Protein AF-A0A971V182-F1 (afdb_monomer_lite)

Secondary structure (DSSP, 8-state):
------S-SS--TT--SPP----HHHH----------GGGEESSSEE---GGGTTTT--SS-S----EE---TTPPPP-SSPPP---

Structure (mmCIF, N/CA/C/O backbone):
data_AF-A0A971V182-F1
#
_entry.id   AF-A0A971V182-F1
#
loop_
_atom_site.group_PDB
_atom_site.id
_atom_site.type_symbol
_atom_site.label_atom_id
_atom_site.label_alt_id
_atom_site.label_comp_id
_atom_site.label_asym_id
_atom_site.label_entity_id
_atom_site.label_seq_id
_atom_site.pdbx_PDB_ins_code
_atom_site.Cartn_x
_atom_site.Cartn_y
_atom_site.Cartn_z
_atom_site.occupancy
_atom_site.B_iso_or_equiv
_atom_site.auth_seq_id
_atom_site.auth_comp_id
_atom_site.auth_asym_id
_atom_site.auth_atom_id
_atom_site.pdbx_PDB_model_num
ATOM 1 N N . MET A 1 1 ? 33.906 -4.289 -25.834 1.00 44.84 1 MET A N 1
ATOM 2 C CA . MET A 1 1 ? 33.139 -4.467 -24.588 1.00 44.84 1 MET A CA 1
ATOM 3 C C . MET A 1 1 ? 31.689 -4.447 -24.988 1.00 44.84 1 MET A C 1
ATOM 5 O O . MET A 1 1 ? 31.270 -3.475 -25.596 1.00 44.84 1 MET A O 1
ATOM 9 N N . GLU A 1 2 ? 30.997 -5.554 -24.778 1.00 50.44 2 GLU A N 1
ATOM 10 C CA . GLU A 1 2 ? 29.569 -5.675 -25.047 1.00 50.44 2 GLU A CA 1
ATOM 11 C C . GLU A 1 2 ? 28.858 -4.690 -24.115 1.00 50.44 2 GLU A C 1
ATOM 13 O O . GLU A 1 2 ? 28.976 -4.808 -22.894 1.00 50.44 2 GLU A O 1
ATOM 18 N N . GLU A 1 3 ? 28.246 -3.639 -24.669 1.00 56.16 3 GLU A N 1
ATOM 19 C CA . GLU A 1 3 ? 27.388 -2.769 -23.869 1.00 56.16 3 GLU A CA 1
ATOM 20 C C . GLU A 1 3 ? 26.335 -3.673 -23.239 1.00 56.16 3 GLU A C 1
ATOM 22 O O . GLU A 1 3 ? 25.610 -4.361 -23.961 1.00 56.16 3 GLU A O 1
ATOM 27 N N . LEU A 1 4 ? 26.290 -3.731 -21.903 1.00 57.53 4 LEU A N 1
ATOM 28 C CA . LEU A 1 4 ? 25.222 -4.427 -21.200 1.00 57.53 4 LEU A CA 1
ATOM 29 C C . LEU A 1 4 ? 23.916 -3.874 -21.757 1.00 57.53 4 LEU A C 1
ATOM 31 O O . LEU A 1 4 ? 23.570 -2.718 -21.508 1.00 57.53 4 LEU A O 1
ATOM 35 N N . ARG A 1 5 ? 23.225 -4.684 -22.559 1.00 63.41 5 ARG A N 1
ATOM 36 C CA . ARG A 1 5 ? 21.960 -4.319 -23.173 1.00 63.41 5 ARG A CA 1
ATOM 37 C C . ARG A 1 5 ? 20.982 -4.122 -22.026 1.00 63.41 5 ARG A C 1
ATOM 39 O O . ARG A 1 5 ? 20.365 -5.071 -21.555 1.00 63.41 5 ARG A O 1
ATOM 46 N N . ASN A 1 6 ? 20.852 -2.885 -21.552 1.00 79.56 6 ASN A N 1
ATOM 47 C CA . ASN A 1 6 ? 19.978 -2.521 -20.439 1.00 79.56 6 ASN A CA 1
ATOM 48 C C . ASN A 1 6 ? 18.510 -2.477 -20.897 1.00 79.56 6 ASN A C 1
ATOM 50 O O . ASN A 1 6 ? 17.723 -1.623 -20.502 1.00 79.56 6 ASN A O 1
ATOM 54 N N . ARG A 1 7 ? 18.152 -3.374 -21.816 1.00 81.00 7 ARG A N 1
ATOM 55 C CA . ARG A 1 7 ? 16.856 -3.501 -22.458 1.00 81.00 7 ARG A CA 1
ATOM 56 C C . ARG A 1 7 ? 16.496 -4.991 -22.465 1.00 81.00 7 ARG A C 1
ATOM 58 O O . ARG A 1 7 ? 17.195 -5.761 -23.122 1.00 81.00 7 ARG A O 1
ATOM 65 N N . PRO A 1 8 ? 15.423 -5.391 -21.764 1.00 83.75 8 PRO A N 1
ATOM 66 C CA . PRO A 1 8 ? 14.946 -6.764 -21.739 1.00 83.75 8 PRO A CA 1
ATOM 67 C C . PRO A 1 8 ? 14.638 -7.276 -23.142 1.00 83.75 8 PRO A C 1
ATOM 69 O O . PRO A 1 8 ? 14.141 -6.526 -23.984 1.00 83.75 8 PRO A O 1
ATOM 72 N N . GLU A 1 9 ? 14.876 -8.566 -23.366 1.00 85.25 9 GLU A N 1
ATOM 73 C CA . GLU A 1 9 ? 14.526 -9.240 -24.622 1.00 85.25 9 GLU A CA 1
ATOM 74 C C . GLU A 1 9 ? 13.010 -9.296 -24.844 1.00 85.25 9 GLU A C 1
ATOM 76 O O . GLU A 1 9 ? 12.543 -9.206 -25.978 1.00 85.25 9 GLU A O 1
ATOM 81 N N . VAL A 1 10 ? 12.239 -9.387 -23.756 1.00 89.31 10 VAL A N 1
ATOM 82 C CA . VAL A 1 10 ? 10.773 -9.383 -23.770 1.00 89.31 10 VAL A CA 1
ATOM 83 C C . VAL A 1 10 ? 10.268 -8.078 -23.169 1.00 89.31 10 VAL A C 1
ATOM 85 O O . VAL A 1 10 ? 10.562 -7.761 -22.015 1.00 89.31 10 VAL A O 1
ATOM 88 N N . ARG A 1 11 ? 9.494 -7.314 -23.946 1.00 86.69 11 ARG A N 1
ATOM 89 C CA . ARG A 1 11 ? 8.922 -6.034 -23.518 1.00 86.69 11 ARG A CA 1
ATOM 90 C C . ARG A 1 11 ? 7.648 -5.702 -24.289 1.00 86.69 11 ARG A C 1
ATOM 92 O O . ARG A 1 11 ? 7.492 -6.132 -25.431 1.00 86.69 11 ARG A O 1
ATOM 99 N N . PHE A 1 12 ? 6.754 -4.925 -23.677 1.00 92.38 12 PHE A N 1
ATOM 100 C CA . PHE A 1 12 ? 5.617 -4.358 -24.402 1.00 92.38 12 PHE A CA 1
ATOM 101 C C . PHE A 1 12 ? 6.100 -3.375 -25.479 1.00 92.38 12 PHE A C 1
ATOM 103 O O . PHE A 1 12 ? 7.138 -2.729 -25.317 1.00 92.38 12 PHE A O 1
ATOM 110 N N . LYS A 1 13 ? 5.367 -3.300 -26.596 1.00 89.25 13 LYS A N 1
ATOM 111 C CA . LYS A 1 13 ? 5.805 -2.598 -27.816 1.00 89.25 13 LYS A CA 1
ATOM 112 C C . LYS A 1 13 ? 5.971 -1.097 -27.596 1.00 89.25 13 LYS A C 1
ATOM 114 O O . LYS A 1 13 ? 6.817 -0.484 -28.225 1.00 89.25 13 LYS A O 1
ATOM 119 N N . GLU A 1 14 ? 5.198 -0.533 -26.682 1.00 93.12 14 GLU A N 1
ATOM 120 C CA . GLU A 1 14 ? 5.207 0.879 -26.318 1.00 93.12 14 GLU A CA 1
ATOM 121 C C . GLU A 1 14 ? 6.433 1.316 -25.493 1.00 93.12 14 GLU A C 1
ATOM 123 O O . GLU A 1 14 ? 6.600 2.507 -25.251 1.00 93.12 14 GLU A O 1
ATOM 128 N N . PHE A 1 15 ? 7.311 0.395 -25.076 1.00 88.69 15 PHE A N 1
ATOM 129 C CA . PHE A 1 15 ? 8.539 0.739 -24.356 1.00 88.69 15 PHE A CA 1
ATOM 130 C C . PHE A 1 15 ? 9.784 0.357 -25.165 1.00 88.69 15 PHE A C 1
ATOM 132 O O . PHE A 1 15 ? 10.266 -0.780 -25.130 1.00 88.69 15 PHE A O 1
ATOM 139 N N . GLU A 1 16 ? 10.347 1.335 -25.866 1.00 84.62 16 GLU A N 1
ATOM 140 C CA . GLU A 1 16 ? 11.532 1.145 -26.713 1.00 84.62 16 GLU A CA 1
ATOM 141 C C . GLU A 1 16 ? 12.841 1.563 -26.025 1.00 84.62 16 GLU A C 1
ATOM 143 O O . GLU A 1 16 ? 13.911 1.067 -26.380 1.00 84.62 16 GLU A O 1
ATOM 148 N N . GLU A 1 17 ? 12.731 2.392 -24.988 1.00 86.56 17 GLU A N 1
ATOM 149 C CA . GLU A 1 17 ? 13.833 3.008 -24.246 1.00 86.56 17 GLU A CA 1
ATOM 150 C C . GLU A 1 17 ? 14.622 2.000 -23.386 1.00 86.56 17 GLU A C 1
ATOM 152 O O . GLU A 1 17 ? 14.111 0.953 -22.954 1.00 86.56 17 GLU A O 1
ATOM 157 N N . ASN A 1 18 ? 15.881 2.335 -23.094 1.00 88.50 18 ASN A N 1
ATOM 158 C CA . ASN A 1 18 ? 16.704 1.594 -22.137 1.00 88.50 18 ASN A CA 1
ATOM 159 C C . ASN A 1 18 ? 16.130 1.718 -20.717 1.00 88.50 18 ASN A C 1
ATOM 161 O O . ASN A 1 18 ? 15.424 2.668 -20.387 1.00 88.50 18 ASN A O 1
ATOM 165 N N . TRP A 1 19 ? 16.412 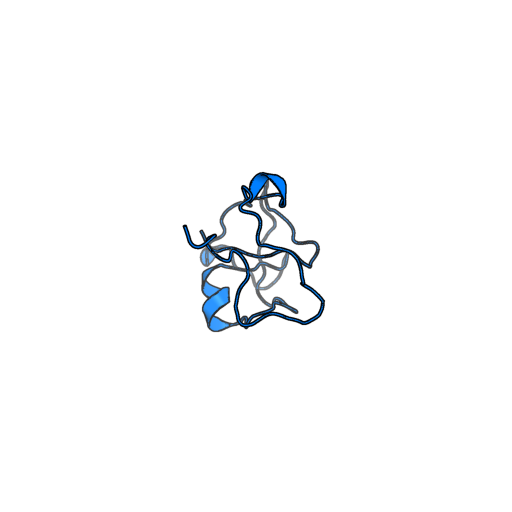0.740 -19.859 1.00 87.56 19 TRP A N 1
ATOM 166 C CA . TRP A 1 19 ? 16.108 0.865 -18.439 1.00 87.56 19 TRP A CA 1
ATOM 167 C C . TRP A 1 19 ? 16.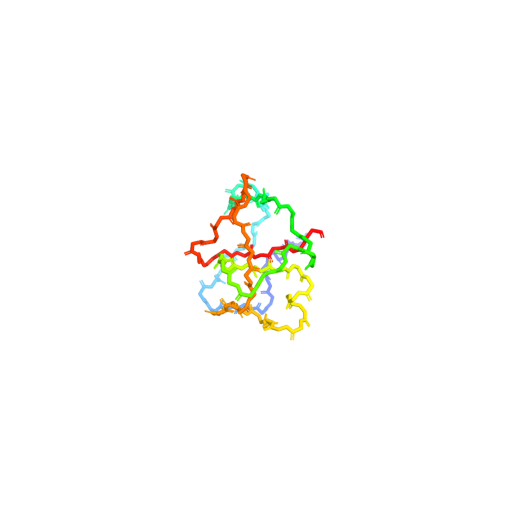981 1.939 -17.804 1.00 87.56 19 TRP A C 1
ATOM 169 O O . TRP A 1 19 ? 18.169 2.066 -18.098 1.00 87.56 19 TRP A O 1
ATOM 179 N N . GLU A 1 20 ? 16.381 2.671 -16.877 1.00 87.69 20 GLU A N 1
ATOM 180 C CA . GLU A 1 20 ? 17.074 3.608 -16.009 1.00 87.69 20 GLU A CA 1
ATOM 181 C C . GLU A 1 20 ? 16.986 3.082 -14.580 1.00 87.69 20 GLU A C 1
ATOM 183 O O . GLU A 1 20 ? 15.906 2.736 -14.097 1.00 87.69 20 GLU A O 1
ATOM 188 N N . ILE A 1 21 ? 18.124 3.018 -13.893 1.00 89.00 21 ILE A N 1
ATOM 189 C CA . ILE A 1 21 ? 18.145 2.720 -12.462 1.00 89.00 21 ILE A CA 1
ATOM 190 C C . ILE A 1 21 ? 17.833 4.026 -11.734 1.00 89.00 21 ILE A C 1
ATOM 192 O O . ILE A 1 21 ? 18.582 4.992 -11.859 1.00 89.00 21 ILE A O 1
ATOM 196 N N . LYS A 1 22 ? 16.735 4.052 -10.975 1.00 92.81 22 LYS A N 1
ATOM 197 C CA . LYS A 1 22 ? 16.328 5.202 -10.157 1.00 92.81 22 LYS A CA 1
ATOM 198 C C . LYS A 1 22 ? 16.097 4.792 -8.717 1.00 92.81 22 LYS A C 1
ATOM 200 O O . LYS A 1 22 ? 15.659 3.673 -8.442 1.00 92.81 22 LYS A O 1
ATOM 205 N N . ASN A 1 23 ? 16.334 5.723 -7.800 1.00 93.81 23 ASN A N 1
ATOM 206 C CA . ASN A 1 23 ? 15.885 5.546 -6.427 1.00 93.81 23 ASN A CA 1
ATOM 207 C C . ASN A 1 23 ? 14.364 5.691 -6.388 1.00 93.81 23 ASN A C 1
ATOM 209 O O . ASN A 1 23 ? 13.815 6.654 -6.916 1.00 93.81 23 ASN A O 1
ATOM 213 N N . LEU A 1 24 ? 13.666 4.775 -5.713 1.00 92.19 24 LEU A N 1
ATOM 214 C CA . LEU A 1 24 ? 12.202 4.833 -5.642 1.00 92.19 24 LEU A CA 1
ATOM 215 C C . LEU A 1 24 ? 11.680 6.159 -5.066 1.00 92.19 24 LEU A C 1
ATOM 217 O O . LEU A 1 24 ? 10.632 6.632 -5.490 1.00 92.19 24 LEU A O 1
ATOM 221 N N . GLY A 1 25 ? 12.419 6.781 -4.142 1.00 94.19 25 GLY A N 1
ATOM 222 C CA . GLY A 1 25 ? 12.057 8.084 -3.574 1.00 94.19 25 GLY A CA 1
ATOM 223 C C . GLY A 1 25 ? 12.060 9.244 -4.579 1.00 94.19 25 GLY A C 1
ATOM 224 O O . GLY A 1 25 ? 11.485 10.285 -4.285 1.00 94.19 25 GLY A O 1
ATOM 225 N N . GLU A 1 26 ? 12.668 9.076 -5.757 1.00 95.94 26 GLU A N 1
ATOM 226 C CA . GLU A 1 26 ? 12.645 10.068 -6.843 1.00 95.94 26 GLU A CA 1
ATOM 227 C C . GLU A 1 26 ? 11.378 9.960 -7.704 1.00 95.94 26 GLU A C 1
ATOM 229 O O . GLU A 1 26 ? 11.003 10.924 -8.367 1.00 95.94 26 GLU A O 1
ATOM 234 N N . ILE A 1 27 ? 10.717 8.795 -7.708 1.00 93.88 27 ILE A N 1
ATOM 235 C CA . ILE A 1 27 ? 9.593 8.488 -8.611 1.00 93.88 27 ILE A CA 1
ATOM 236 C C . ILE A 1 27 ? 8.292 8.123 -7.885 1.00 93.88 27 ILE A C 1
ATOM 238 O O . ILE A 1 27 ? 7.259 7.956 -8.530 1.00 93.88 27 ILE A O 1
ATOM 242 N N . ALA A 1 28 ? 8.318 7.986 -6.558 1.00 92.88 28 ALA A N 1
ATOM 243 C CA . ALA A 1 28 ? 7.163 7.610 -5.756 1.00 92.88 28 ALA A CA 1
ATOM 244 C C . ALA A 1 28 ? 7.172 8.289 -4.382 1.00 92.88 28 ALA A C 1
ATOM 246 O O . ALA A 1 28 ? 8.221 8.555 -3.793 1.00 92.88 28 ALA A O 1
ATOM 247 N N . THR A 1 29 ? 5.977 8.523 -3.840 1.00 92.50 29 THR A N 1
ATOM 248 C CA . THR A 1 29 ? 5.791 8.977 -2.462 1.00 92.50 29 THR A CA 1
ATOM 249 C C . THR A 1 29 ? 5.470 7.795 -1.559 1.00 92.50 29 THR A C 1
ATOM 251 O O . THR A 1 29 ? 4.639 6.944 -1.870 1.00 92.50 29 THR A O 1
ATOM 254 N N . PHE A 1 30 ? 6.135 7.750 -0.408 1.00 92.19 30 PHE A N 1
ATOM 255 C CA . PHE A 1 30 ? 5.942 6.697 0.578 1.00 92.19 30 PHE A CA 1
ATOM 256 C C . PHE A 1 30 ? 5.169 7.243 1.765 1.00 92.19 30 PHE A C 1
ATOM 258 O O . PHE A 1 30 ? 5.473 8.313 2.292 1.00 92.19 30 PHE A O 1
ATOM 265 N N . SER A 1 31 ? 4.179 6.482 2.215 1.00 91.44 31 SER A N 1
ATOM 266 C CA . SER A 1 31 ? 3.478 6.760 3.460 1.00 91.44 31 SER A CA 1
ATOM 267 C C . SER A 1 31 ? 3.385 5.485 4.282 1.00 91.44 31 SER A C 1
ATOM 269 O O . SER A 1 31 ? 3.177 4.394 3.753 1.00 91.44 31 SER A O 1
ATOM 271 N N . LYS A 1 32 ? 3.575 5.622 5.594 1.00 89.19 32 LYS A N 1
ATOM 272 C CA . LYS A 1 32 ? 3.400 4.532 6.549 1.00 89.19 32 LYS A CA 1
ATOM 273 C C . LYS A 1 32 ? 2.351 4.954 7.559 1.00 89.19 32 LYS A C 1
ATOM 275 O O . LYS A 1 32 ? 2.566 5.883 8.334 1.00 89.19 32 LYS A O 1
ATOM 280 N N . GLY A 1 33 ? 1.212 4.274 7.522 1.00 86.19 33 GLY A N 1
ATOM 281 C CA . GLY A 1 33 ? 0.156 4.468 8.504 1.00 86.19 33 GLY A CA 1
ATOM 282 C C . GLY A 1 33 ? 0.482 3.834 9.852 1.00 86.19 33 GLY A C 1
ATOM 283 O O . GLY A 1 33 ? 1.492 3.151 10.044 1.00 86.19 33 GLY A O 1
ATOM 284 N N . ARG A 1 34 ? -0.427 4.044 10.801 1.00 89.56 34 ARG A N 1
ATOM 285 C CA . ARG A 1 34 ? -0.420 3.349 12.086 1.00 89.56 34 ARG A CA 1
ATOM 286 C C . ARG A 1 34 ? -0.741 1.860 11.922 1.00 89.56 34 ARG A C 1
ATOM 288 O O . ARG A 1 34 ? -1.594 1.486 11.124 1.00 89.56 34 ARG A O 1
ATOM 295 N N . GLY A 1 35 ? -0.086 1.019 12.723 1.00 90.25 35 GLY A N 1
ATOM 296 C CA . GLY A 1 35 ? -0.375 -0.413 12.779 1.00 90.25 35 GLY A CA 1
ATOM 297 C C . GLY A 1 35 ? -1.715 -0.721 13.456 1.00 90.25 35 GLY A C 1
ATOM 298 O O . GLY A 1 35 ? -2.054 -0.130 14.486 1.00 90.25 35 GLY A O 1
ATOM 299 N N . TYR A 1 36 ? -2.435 -1.685 12.888 1.00 92.69 36 TYR A N 1
ATOM 300 C CA . TYR A 1 36 ? -3.645 -2.281 13.450 1.00 92.69 36 TYR A CA 1
ATOM 301 C C . TYR A 1 36 ? -3.435 -3.779 13.662 1.00 92.69 36 TYR A C 1
ATOM 303 O O . TYR A 1 36 ? -2.733 -4.441 12.898 1.00 92.69 36 TYR A O 1
ATOM 311 N N . SER A 1 37 ? -4.054 -4.309 14.709 1.00 91.88 37 SER A N 1
ATOM 312 C CA . SER A 1 37 ? -4.038 -5.721 15.079 1.00 91.88 37 SER A CA 1
ATOM 313 C C . SER A 1 37 ? -5.394 -6.374 14.804 1.00 91.88 37 SER A C 1
ATOM 315 O O . SER A 1 37 ? -6.396 -5.694 14.585 1.00 91.88 37 SER A O 1
ATOM 317 N N . LYS A 1 38 ? -5.459 -7.709 14.876 1.00 90.12 38 LYS A N 1
ATOM 318 C CA . LYS A 1 38 ? -6.739 -8.436 14.787 1.00 90.12 38 LYS A CA 1
ATOM 319 C C . LYS A 1 38 ? -7.735 -8.015 15.874 1.00 90.12 38 LYS A C 1
ATOM 321 O O . LYS A 1 38 ? -8.932 -8.031 15.619 1.00 90.12 38 LYS A O 1
ATOM 326 N N . ASN A 1 39 ? -7.245 -7.601 17.043 1.00 94.06 39 ASN A N 1
ATOM 327 C CA . ASN A 1 39 ? -8.083 -7.167 18.162 1.00 94.06 39 ASN A CA 1
ATOM 328 C C . ASN A 1 39 ? -8.755 -5.809 17.912 1.00 94.06 39 ASN A C 1
ATOM 330 O O . ASN A 1 39 ? -9.680 -5.449 18.630 1.00 94.06 39 ASN A O 1
ATOM 334 N N . ASP A 1 40 ? -8.300 -5.058 16.905 1.00 94.50 40 ASP A N 1
ATOM 335 C CA . ASP A 1 40 ? -8.900 -3.778 16.527 1.00 94.50 40 ASP A CA 1
ATOM 336 C C . ASP A 1 40 ? -10.093 -3.936 15.571 1.00 94.50 40 ASP A C 1
ATOM 338 O O . ASP A 1 40 ? -10.768 -2.949 15.271 1.00 94.50 40 ASP A O 1
ATOM 342 N N . LEU A 1 41 ? -10.342 -5.151 15.066 1.00 94.56 41 LEU A N 1
ATOM 343 C CA . LEU A 1 41 ? -11.442 -5.409 14.145 1.00 94.56 41 LEU A CA 1
ATOM 344 C C . LEU A 1 41 ? -12.790 -5.273 14.852 1.00 94.56 41 LEU A C 1
ATOM 346 O O . LEU A 1 41 ? -13.012 -5.825 15.929 1.00 94.56 41 LEU A O 1
ATOM 350 N N . LYS A 1 42 ? -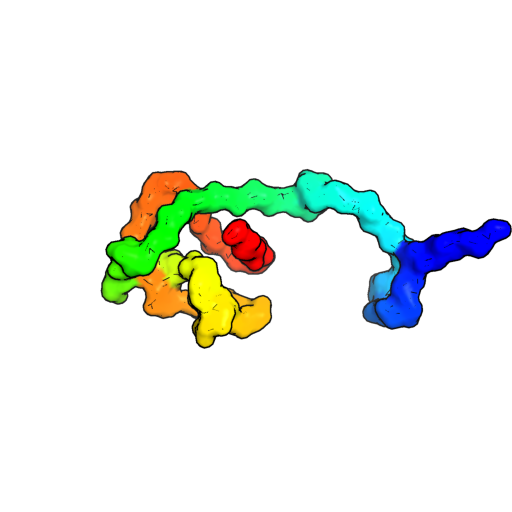13.712 -4.575 14.193 1.00 95.88 42 LYS A N 1
ATOM 351 C CA . LYS A 1 42 ? -15.095 -4.389 14.630 1.00 95.88 42 LYS A CA 1
ATOM 352 C C . LYS A 1 42 ? -16.071 -4.829 13.542 1.00 95.88 42 LYS A C 1
ATOM 354 O O . LYS A 1 42 ? -15.705 -4.986 12.377 1.00 95.88 42 LYS A O 1
ATOM 359 N N . SER A 1 43 ? -17.328 -5.028 13.937 1.00 94.00 43 SER A N 1
ATOM 360 C CA . SER A 1 43 ? -18.425 -5.337 13.011 1.00 94.00 43 SER A CA 1
ATOM 361 C C . SER A 1 43 ? -18.784 -4.156 12.106 1.00 94.00 43 SER A C 1
ATOM 363 O O . SER A 1 43 ? -19.256 -4.365 10.993 1.00 94.00 43 SER A O 1
ATOM 365 N N . THR A 1 44 ? -18.549 -2.925 12.566 1.00 95.19 44 THR A N 1
ATOM 366 C CA . THR A 1 44 ? -18.792 -1.677 11.833 1.00 95.19 44 THR A CA 1
ATOM 367 C C . THR A 1 44 ? -17.650 -0.690 12.070 1.00 95.19 44 THR A C 1
ATOM 369 O O . THR A 1 44 ? -16.902 -0.809 13.043 1.00 95.19 44 THR A O 1
ATOM 372 N N . GLY A 1 45 ? -17.495 0.285 11.173 1.00 95.62 45 GLY A N 1
ATOM 373 C CA . GLY A 1 45 ? -16.470 1.323 11.282 1.00 95.62 45 GLY A CA 1
ATOM 374 C C . GLY A 1 45 ? -15.878 1.696 9.930 1.00 95.62 45 GLY A C 1
ATOM 375 O O . GLY A 1 45 ? -16.517 1.540 8.890 1.00 95.62 45 GLY A O 1
ATOM 376 N N . THR A 1 46 ? -14.638 2.173 9.953 1.00 95.62 46 THR A N 1
ATOM 377 C CA . THR A 1 46 ? -13.889 2.529 8.747 1.00 95.62 46 THR A CA 1
ATOM 378 C C . THR A 1 46 ? -13.285 1.26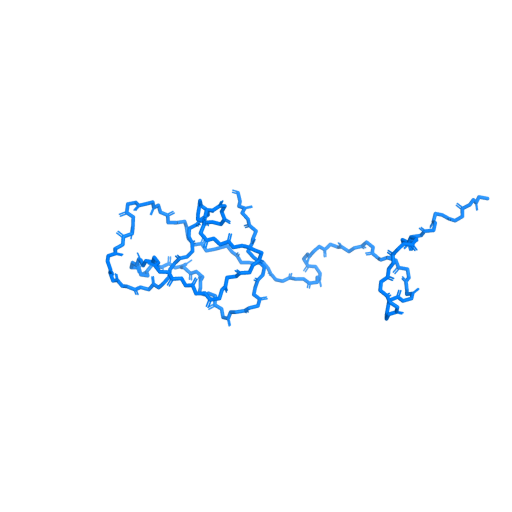8 8.126 1.00 95.62 46 THR A C 1
ATOM 380 O O . THR A 1 46 ? -12.672 0.481 8.857 1.00 95.62 46 THR A O 1
ATOM 383 N N . PRO A 1 47 ? -13.421 1.050 6.804 1.00 94.62 47 PRO A N 1
ATOM 384 C CA . PRO A 1 47 ? -12.798 -0.082 6.130 1.00 94.62 47 PRO A CA 1
ATOM 385 C C . PRO A 1 47 ? -11.283 -0.106 6.334 1.00 94.62 47 PRO A C 1
ATOM 387 O O . PRO A 1 47 ? -10.616 0.926 6.247 1.00 94.62 47 PRO A O 1
ATOM 390 N N . ILE A 1 48 ? -10.734 -1.292 6.581 1.00 93.88 48 ILE A N 1
ATOM 391 C CA . ILE A 1 48 ? -9.304 -1.478 6.816 1.00 93.88 48 ILE A CA 1
ATOM 392 C C . ILE A 1 48 ? -8.764 -2.718 6.111 1.00 93.88 48 ILE A C 1
ATOM 394 O O . ILE A 1 48 ? -9.351 -3.798 6.170 1.00 93.88 48 ILE A O 1
ATOM 398 N N . VAL A 1 49 ? -7.594 -2.573 5.491 1.00 91.50 49 VAL A N 1
ATOM 399 C CA . VAL A 1 49 ? -6.811 -3.680 4.937 1.00 91.50 49 VAL A CA 1
ATOM 400 C C . VAL A 1 49 ? -5.753 -4.081 5.960 1.00 91.50 49 VAL A C 1
ATOM 402 O O . VAL A 1 49 ? -4.835 -3.320 6.251 1.00 91.50 49 VAL A O 1
ATOM 405 N N . LEU A 1 50 ? -5.878 -5.287 6.517 1.00 89.06 50 LEU A N 1
ATOM 406 C CA . LEU A 1 50 ? -4.820 -5.878 7.336 1.00 89.06 50 LEU A CA 1
ATOM 407 C C . LEU A 1 50 ? -3.842 -6.650 6.454 1.00 89.06 50 LEU A C 1
ATOM 409 O O . LEU A 1 50 ? -4.258 -7.382 5.561 1.00 89.06 50 LEU A O 1
ATOM 413 N N . TYR A 1 51 ? -2.554 -6.569 6.783 1.00 84.94 51 TYR A N 1
ATOM 414 C CA . TYR A 1 51 ? -1.484 -7.285 6.085 1.00 84.94 51 TYR A CA 1
ATOM 415 C C . TYR A 1 51 ? -1.799 -8.770 5.854 1.00 84.94 51 TYR A C 1
ATOM 417 O O . TYR A 1 51 ? -1.777 -9.241 4.723 1.00 84.94 51 TYR A O 1
ATOM 425 N N . GLY A 1 52 ? -2.189 -9.498 6.907 1.00 82.62 52 GLY A N 1
ATOM 426 C CA . GLY A 1 52 ? -2.467 -10.934 6.801 1.00 82.62 52 GLY A CA 1
ATOM 427 C C . GLY A 1 52 ? -3.618 -11.292 5.853 1.00 82.62 52 GLY A C 1
ATOM 428 O O . GLY A 1 52 ? -3.744 -12.447 5.472 1.00 82.62 52 GLY A O 1
ATOM 429 N N . ARG A 1 53 ? -4.449 -10.317 5.464 1.00 84.56 53 ARG A N 1
ATOM 430 C CA . ARG A 1 53 ? -5.560 -10.507 4.525 1.00 84.56 53 ARG A CA 1
ATOM 431 C C . ARG A 1 53 ? -5.129 -10.378 3.067 1.00 84.56 53 ARG A C 1
ATOM 433 O O . ARG A 1 53 ? -5.844 -10.890 2.209 1.00 84.56 53 ARG A O 1
ATOM 440 N N . LEU A 1 54 ? -3.979 -9.747 2.799 1.00 86.06 54 LEU A N 1
ATOM 441 C CA . LEU A 1 54 ? -3.393 -9.650 1.456 1.00 86.06 54 LEU A CA 1
ATOM 442 C C . LEU A 1 54 ? -3.149 -11.030 0.839 1.00 86.06 54 LEU A C 1
ATOM 444 O O . LEU A 1 54 ? -3.238 -11.169 -0.368 1.00 86.06 54 LEU A O 1
ATOM 448 N N . TYR A 1 55 ? -2.898 -12.052 1.661 1.00 82.62 55 TYR A N 1
ATOM 449 C CA . TYR A 1 55 ? -2.608 -13.409 1.186 1.00 82.62 55 TYR A CA 1
ATOM 450 C C . TYR A 1 55 ? -3.803 -14.362 1.196 1.00 82.62 55 TYR A C 1
ATOM 452 O O . TYR A 1 55 ? -3.651 -15.524 0.830 1.00 82.62 55 TYR A O 1
ATOM 460 N N . THR A 1 56 ? -4.968 -13.925 1.675 1.00 81.62 56 THR A N 1
ATOM 461 C CA . THR A 1 56 ? -6.117 -14.823 1.879 1.00 81.62 56 THR A CA 1
ATOM 462 C C . THR A 1 56 ? -7.382 -14.344 1.195 1.00 81.62 56 THR A C 1
ATOM 464 O O . THR A 1 56 ? -8.157 -15.154 0.704 1.00 81.62 56 THR A O 1
ATOM 467 N N . ASN A 1 57 ? -7.636 -13.037 1.215 1.00 79.19 57 ASN A N 1
ATOM 468 C CA . ASN A 1 57 ? -8.914 -12.457 0.802 1.00 79.19 57 ASN A CA 1
ATOM 469 C C . ASN A 1 57 ? -8.777 -11.457 -0.341 1.00 79.19 57 ASN A C 1
ATOM 471 O O . ASN A 1 57 ? -9.793 -10.967 -0.826 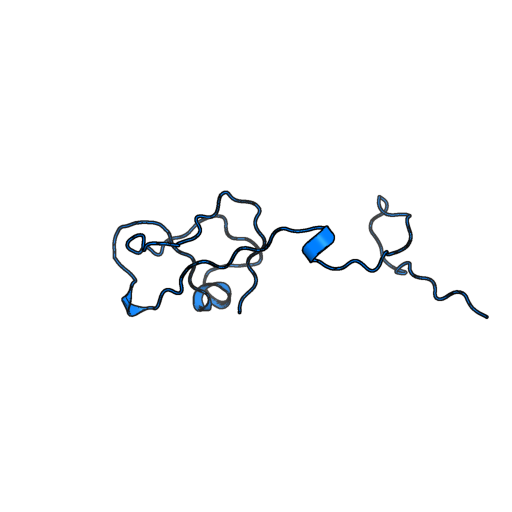1.00 79.19 57 ASN A O 1
ATOM 475 N N . TYR A 1 58 ? -7.547 -11.142 -0.728 1.00 81.94 58 TYR A N 1
ATOM 476 C CA . TYR A 1 58 ? -7.244 -10.210 -1.793 1.00 81.94 58 TYR A CA 1
ATOM 477 C C . TYR A 1 58 ? -6.390 -10.930 -2.838 1.00 81.94 58 TYR A C 1
ATOM 479 O O . TYR A 1 58 ? -5.526 -11.731 -2.488 1.00 81.94 58 TYR A O 1
ATOM 487 N N . GLU A 1 59 ? -6.687 -10.689 -4.113 1.00 81.62 59 GLU A N 1
ATOM 488 C CA . GLU A 1 59 ? -5.876 -11.170 -5.232 1.00 81.62 59 GLU A CA 1
ATOM 489 C C . GLU A 1 59 ? -4.772 -10.137 -5.534 1.00 81.62 59 GLU A C 1
ATOM 491 O O . GLU A 1 59 ? -4.235 -9.491 -4.636 1.00 81.62 59 GLU A O 1
ATOM 496 N N . THR A 1 60 ? -4.439 -9.929 -6.806 1.00 85.62 60 THR A N 1
ATOM 497 C CA . THR A 1 60 ? -3.480 -8.907 -7.248 1.00 85.62 60 THR A CA 1
ATOM 498 C C . THR A 1 60 ? -4.016 -7.477 -7.137 1.00 85.62 60 THR A C 1
ATOM 500 O O . THR A 1 60 ? -3.241 -6.527 -7.221 1.00 85.62 60 THR A O 1
ATOM 503 N N . SER A 1 61 ? -5.327 -7.304 -6.944 1.00 89.62 61 SER A N 1
ATOM 504 C CA . SER A 1 61 ? -5.973 -6.001 -6.783 1.00 89.62 61 SER A CA 1
ATOM 505 C C . SER A 1 61 ? -7.061 -6.044 -5.708 1.00 89.62 61 SER A C 1
ATOM 507 O O . SER A 1 61 ? -7.707 -7.071 -5.491 1.00 89.62 61 SER A O 1
ATOM 509 N N . ILE A 1 62 ? -7.258 -4.917 -5.019 1.00 91.19 62 ILE A N 1
ATOM 510 C CA . ILE A 1 62 ? -8.274 -4.762 -3.973 1.00 91.19 62 ILE A CA 1
ATOM 511 C C . ILE A 1 62 ? -9.347 -3.809 -4.491 1.00 91.19 62 ILE A C 1
ATOM 513 O O . ILE A 1 62 ? -9.126 -2.604 -4.568 1.00 91.19 62 ILE A O 1
ATOM 517 N N . SER A 1 63 ? -10.515 -4.351 -4.831 1.00 90.12 63 SER A N 1
ATOM 518 C CA . SER A 1 63 ? -11.681 -3.566 -5.261 1.00 90.12 63 SER A CA 1
ATOM 519 C C . SER A 1 63 ? -12.669 -3.287 -4.127 1.00 90.12 63 SER A C 1
ATOM 521 O O . SER A 1 63 ? -13.429 -2.324 -4.189 1.00 90.12 63 SER A O 1
ATOM 523 N N . SER A 1 64 ? -12.674 -4.118 -3.080 1.00 89.44 64 SER A N 1
ATOM 524 C CA . SER A 1 64 ? -13.561 -3.962 -1.927 1.00 89.44 64 SER A CA 1
ATOM 525 C C . SER A 1 64 ? -12.934 -4.517 -0.648 1.00 89.44 64 SER A C 1
ATOM 527 O O . SER A 1 64 ? -12.072 -5.395 -0.686 1.00 89.44 64 SER A O 1
ATOM 529 N N . VAL A 1 65 ? -13.369 -3.988 0.496 1.00 92.12 65 VAL A N 1
ATOM 530 C CA . VAL A 1 65 ? -12.886 -4.353 1.833 1.00 92.12 65 VAL A CA 1
ATOM 531 C C . VAL A 1 65 ? -14.092 -4.608 2.729 1.00 92.12 65 VAL A C 1
ATOM 533 O O . VAL A 1 65 ? -15.006 -3.790 2.785 1.00 92.12 65 VAL A O 1
ATOM 536 N N . ASN A 1 66 ? -14.091 -5.733 3.444 1.00 92.12 66 ASN A N 1
ATOM 537 C CA . ASN A 1 66 ? -15.192 -6.147 4.327 1.00 92.12 66 ASN A CA 1
ATOM 538 C C . ASN A 1 66 ? -14.771 -6.275 5.804 1.00 92.12 66 ASN A C 1
ATOM 540 O O . ASN A 1 66 ? -15.461 -6.907 6.600 1.00 92.12 66 ASN A O 1
ATOM 544 N N . THR A 1 67 ? -13.622 -5.706 6.163 1.00 93.88 67 THR A N 1
A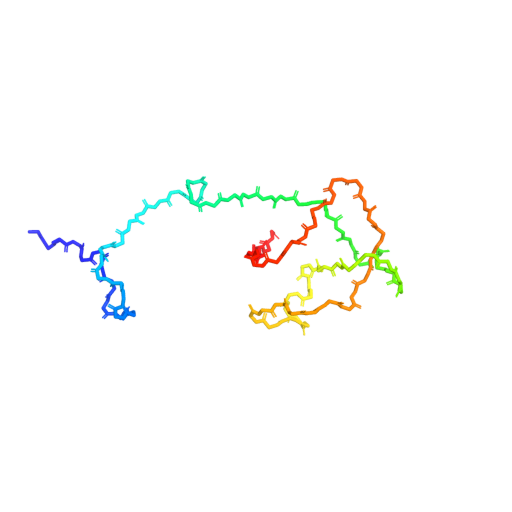TOM 545 C CA . THR A 1 67 ? -13.121 -5.610 7.537 1.00 93.88 67 THR A CA 1
ATOM 546 C C . THR A 1 67 ? -13.103 -4.159 7.977 1.00 93.88 67 THR A C 1
ATOM 548 O O . THR A 1 67 ? -12.720 -3.288 7.197 1.00 93.88 67 THR A O 1
ATOM 551 N N . PHE A 1 68 ? -13.485 -3.903 9.227 1.00 96.00 68 PHE A N 1
ATOM 552 C CA . PHE A 1 68 ? -13.681 -2.551 9.746 1.00 96.00 68 PHE A CA 1
ATOM 553 C C . PHE A 1 68 ? -12.934 -2.350 11.063 1.00 96.00 68 PHE A C 1
ATOM 555 O O . PHE A 1 68 ? -12.753 -3.297 11.828 1.00 96.00 68 PHE A O 1
ATOM 562 N N . ALA A 1 69 ? -12.509 -1.118 11.327 1.00 96.31 69 ALA A N 1
ATOM 563 C CA . ALA A 1 69 ? -11.916 -0.697 12.592 1.00 96.31 69 ALA A CA 1
ATOM 564 C C . ALA A 1 69 ? -12.286 0.761 12.900 1.00 96.31 69 ALA A C 1
ATOM 566 O O . ALA A 1 69 ? -12.754 1.507 12.037 1.00 96.31 69 ALA A O 1
ATOM 567 N N . GLU A 1 70 ? -12.056 1.186 14.139 1.00 96.06 70 GLU A N 1
ATOM 568 C CA . GLU A 1 70 ? -12.124 2.606 14.491 1.00 96.06 70 GLU A CA 1
ATOM 569 C C . GLU A 1 70 ? -10.889 3.346 13.983 1.00 96.06 70 GLU A C 1
ATOM 571 O O . GLU A 1 70 ? -9.760 2.873 14.130 1.00 96.06 70 GLU A O 1
ATOM 576 N N . LEU A 1 71 ? -11.103 4.530 13.409 1.00 94.88 71 LEU A N 1
ATOM 577 C CA . LEU A 1 71 ? -10.020 5.352 12.893 1.00 94.88 71 LEU A CA 1
ATOM 578 C C . LEU A 1 71 ? -9.146 5.868 14.042 1.00 94.88 71 LEU A C 1
ATOM 580 O O . LEU A 1 71 ? -9.581 6.662 14.873 1.00 94.88 71 LEU A O 1
ATOM 584 N N . LYS A 1 72 ? -7.887 5.438 14.066 1.00 93.94 72 LYS A N 1
ATOM 585 C CA . LYS A 1 72 ? -6.872 5.925 15.003 1.00 93.94 72 LYS A CA 1
ATOM 586 C C . LYS A 1 72 ? -6.161 7.156 14.445 1.00 93.94 72 LYS A C 1
ATOM 588 O O . LYS A 1 72 ? -5.977 7.276 13.233 1.00 93.94 72 LYS A O 1
ATOM 593 N N . ASP A 1 73 ? -5.657 8.007 15.335 1.00 93.06 73 ASP A N 1
ATOM 594 C CA . ASP A 1 73 ? -4.760 9.101 14.948 1.00 93.06 73 ASP A CA 1
ATOM 595 C C . ASP A 1 73 ? -3.550 8.579 14.146 1.00 93.06 73 ASP A C 1
ATOM 597 O O . ASP A 1 73 ? -3.046 7.482 14.429 1.00 93.06 73 ASP A O 1
ATOM 601 N N . LYS A 1 74 ? -3.111 9.366 13.153 1.00 90.31 74 LYS A N 1
ATOM 602 C CA . LYS A 1 74 ? -2.041 9.050 12.180 1.00 90.31 74 LYS A CA 1
ATOM 603 C C . LYS A 1 74 ? -2.305 7.824 11.295 1.00 90.31 74 LYS A C 1
ATOM 605 O O . LYS A 1 74 ? -1.376 7.213 10.764 1.00 90.31 74 LYS A O 1
ATOM 610 N N . SER A 1 75 ? -3.567 7.439 11.128 1.00 92.75 75 SER A N 1
ATOM 611 C CA . SER A 1 75 ? -3.940 6.467 10.097 1.00 92.75 75 SER A CA 1
ATOM 612 C C . SER A 1 75 ? -3.821 7.092 8.710 1.00 92.75 75 SER A C 1
ATOM 614 O O . SER A 1 75 ? -4.162 8.257 8.518 1.00 92.75 75 SER A O 1
ATOM 616 N N . VAL A 1 76 ? -3.365 6.302 7.742 1.00 92.44 76 VAL A N 1
ATOM 617 C CA . VAL A 1 76 ? -3.355 6.693 6.330 1.00 92.44 76 VAL A CA 1
ATOM 618 C C . VAL A 1 76 ? -4.601 6.110 5.679 1.00 92.44 76 VAL A C 1
ATOM 620 O O . VAL A 1 76 ? -4.843 4.908 5.777 1.00 92.44 76 VAL A O 1
ATOM 623 N N . LEU A 1 77 ? -5.395 6.968 5.043 1.00 92.69 77 LEU A N 1
ATOM 624 C CA . LEU A 1 77 ? -6.558 6.561 4.263 1.00 92.69 77 LEU A CA 1
ATOM 625 C C . LEU A 1 77 ? -6.153 6.434 2.796 1.00 92.69 77 LEU A C 1
ATOM 627 O O . LEU A 1 77 ? -5.638 7.391 2.217 1.00 92.69 77 LEU A O 1
ATOM 631 N N . SER A 1 78 ? -6.398 5.258 2.219 1.00 91.62 78 SER A N 1
ATOM 632 C CA . SER A 1 78 ? -6.253 5.035 0.779 1.00 91.62 78 SER A CA 1
ATOM 633 C C . SER A 1 78 ? -7.293 5.860 0.015 1.00 91.62 78 SER A C 1
ATOM 635 O O . SER A 1 78 ? -8.450 5.970 0.426 1.00 91.62 78 SER A O 1
ATOM 637 N N . LYS A 1 79 ? -6.850 6.466 -1.084 1.00 91.50 79 LYS A N 1
ATOM 638 C CA . LYS A 1 79 ? -7.631 7.197 -2.086 1.00 91.50 79 LYS A CA 1
ATOM 639 C C . LYS A 1 79 ? -7.786 6.397 -3.388 1.00 91.50 79 LYS A C 1
ATOM 641 O O . LYS A 1 79 ? -8.459 6.870 -4.301 1.00 91.50 79 LYS A O 1
ATOM 646 N N . GLY A 1 80 ? -7.202 5.202 -3.462 1.00 91.00 80 GLY A N 1
ATOM 647 C CA . GLY A 1 80 ? -7.191 4.331 -4.631 1.00 91.00 80 GLY A CA 1
ATOM 648 C C . GLY A 1 80 ? -5.921 4.488 -5.469 1.00 91.00 80 GLY A C 1
ATOM 649 O O . GLY A 1 80 ? -5.243 5.514 -5.429 1.00 91.00 80 GLY A O 1
ATOM 650 N N . HIS A 1 81 ? -5.625 3.452 -6.260 1.00 90.69 81 HIS A N 1
ATOM 651 C CA . HIS A 1 81 ? -4.433 3.346 -7.116 1.00 90.69 81 HIS A CA 1
ATOM 652 C C . HIS A 1 81 ? -3.086 3.369 -6.376 1.00 90.69 81 HIS A C 1
ATOM 654 O O . HIS A 1 81 ? -2.041 3.521 -7.008 1.00 90.69 81 HIS A O 1
ATOM 660 N N . GLU A 1 82 ? -3.073 3.189 -5.055 1.00 91.69 82 GLU A N 1
ATOM 661 C CA . GLU A 1 82 ? -1.827 2.978 -4.327 1.00 91.69 82 GLU A CA 1
ATOM 662 C C . GLU A 1 82 ? -1.328 1.538 -4.462 1.00 91.69 82 GLU A C 1
ATOM 664 O O . GLU A 1 82 ? -2.103 0.581 -4.503 1.00 91.69 82 GLU A O 1
ATOM 669 N N . VAL A 1 83 ? -0.005 1.382 -4.452 1.00 91.31 83 VAL A N 1
ATOM 670 C CA . VAL A 1 83 ? 0.636 0.077 -4.287 1.00 91.31 83 VAL A CA 1
ATOM 671 C C . VAL A 1 83 ? 0.850 -0.164 -2.798 1.00 91.31 83 VAL A C 1
ATOM 673 O O . VAL A 1 83 ? 1.537 0.603 -2.124 1.00 91.31 83 VAL A O 1
ATOM 676 N N . ILE A 1 84 ? 0.262 -1.240 -2.278 1.00 89.38 84 ILE A N 1
ATOM 677 C CA . ILE A 1 84 ? 0.441 -1.648 -0.885 1.00 89.38 84 ILE A CA 1
ATOM 678 C C . ILE A 1 84 ? 1.620 -2.610 -0.814 1.00 89.38 84 ILE A C 1
ATOM 680 O O . ILE A 1 84 ? 1.588 -3.685 -1.410 1.00 89.38 84 ILE A O 1
ATOM 684 N N . VAL A 1 85 ? 2.645 -2.233 -0.052 1.00 87.25 85 VAL A N 1
ATOM 685 C CA . VAL A 1 85 ? 3.811 -3.080 0.203 1.00 87.25 85 VAL A CA 1
ATOM 686 C C . VAL A 1 85 ? 3.771 -3.541 1.660 1.00 87.25 85 VAL A C 1
ATOM 688 O O . VAL A 1 85 ? 3.703 -2.695 2.558 1.00 87.25 85 VAL A O 1
ATOM 691 N N . PRO A 1 86 ? 3.778 -4.857 1.925 1.00 79.00 86 PRO A N 1
ATOM 692 C CA . PRO A 1 86 ? 3.878 -5.357 3.285 1.00 79.00 86 PRO A CA 1
ATOM 693 C C . PRO A 1 86 ? 5.242 -5.025 3.900 1.00 79.00 86 PRO A C 1
ATOM 695 O O . PRO A 1 86 ? 6.261 -5.067 3.213 1.00 79.00 86 PRO A O 1
ATOM 698 N N . ALA A 1 87 ? 5.233 -4.679 5.189 1.00 66.88 87 ALA A N 1
ATOM 699 C CA . ALA A 1 87 ? 6.432 -4.397 5.979 1.00 66.88 87 ALA A CA 1
ATOM 700 C C . ALA A 1 87 ? 6.870 -5.616 6.794 1.00 66.88 87 ALA A C 1
ATOM 702 O O . ALA A 1 87 ? 5.978 -6.409 7.178 1.00 66.88 87 ALA A O 1
#

Sequence (87 aa):
MEELRNRPEVRFKEFEENWEIKNLGEIATFSKGRGYSKNDLKSTGTPIVLYGRLYTNYETSISSVNTFAELKDKSVLSKGHEVIVPA

pLDDT: mean 87.74, std 9.7, range [44.84, 96.31]

Foldseek 3Di:
DPDPQQDDPDDDPVDPDGDDDDDVVVVDDDDDADDDDPVQWDQDAAFDDDPVCCVPPNDPDDPDGRTHGHDDPRGDDDPDPDDDDDD

Radius of gyration: 18.9 Å; chains: 1; bounding box: 52×25×46 Å